Protein AF-A0A7X9GM28-F1 (afdb_monomer_lite)

Structure (mmCIF, N/CA/C/O backbone):
data_AF-A0A7X9GM28-F1
#
_entry.id   AF-A0A7X9GM28-F1
#
loop_
_atom_site.group_PDB
_atom_site.id
_atom_site.type_symbol
_atom_site.label_atom_id
_atom_site.label_alt_id
_atom_site.label_comp_id
_atom_site.label_asym_id
_atom_site.label_entity_id
_atom_site.label_seq_id
_atom_site.pdbx_PDB_ins_code
_atom_site.Cartn_x
_atom_site.Cartn_y
_atom_site.Cartn_z
_atom_site.occupancy
_atom_site.B_iso_or_equiv
_atom_site.auth_seq_id
_atom_site.auth_comp_id
_atom_site.auth_asym_id
_atom_site.auth_atom_id
_atom_site.pdbx_PDB_model_num
ATOM 1 N N . ASN A 1 1 ? 7.232 -18.816 7.059 1.00 56.81 1 ASN A N 1
ATOM 2 C CA . ASN A 1 1 ? 8.115 -17.684 6.704 1.00 56.81 1 ASN A CA 1
ATOM 3 C C . ASN A 1 1 ? 7.295 -16.403 6.615 1.00 56.81 1 ASN A C 1
ATOM 5 O O . ASN A 1 1 ? 7.042 -15.926 5.521 1.00 56.81 1 ASN A O 1
ATOM 9 N N . ASN A 1 2 ? 6.873 -15.849 7.756 1.00 74.62 2 ASN A N 1
ATOM 10 C CA . ASN A 1 2 ? 6.080 -14.614 7.799 1.00 74.62 2 ASN A CA 1
ATOM 11 C C . ASN A 1 2 ? 6.945 -13.509 8.405 1.00 74.62 2 ASN A C 1
ATOM 13 O O . ASN A 1 2 ? 6.836 -13.202 9.590 1.00 74.62 2 ASN A O 1
ATOM 17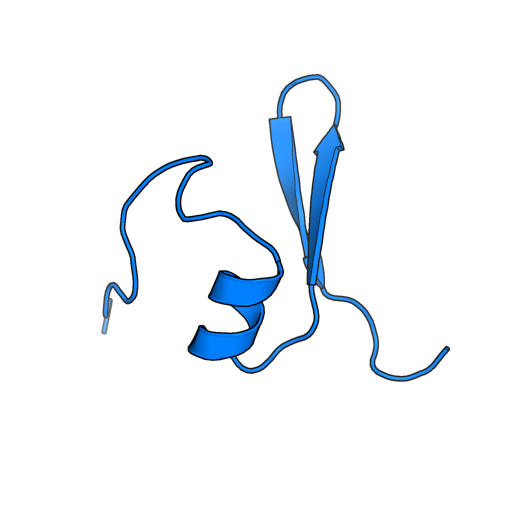 N N . ARG A 1 3 ? 7.885 -12.990 7.611 1.00 83.50 3 ARG A N 1
ATOM 18 C CA . ARG A 1 3 ? 8.744 -11.887 8.040 1.00 83.50 3 ARG A CA 1
ATOM 19 C C . ARG A 1 3 ? 7.944 -10.592 7.933 1.00 83.50 3 ARG A C 1
ATOM 21 O O . ARG A 1 3 ? 7.528 -10.219 6.843 1.00 83.50 3 ARG A O 1
ATOM 28 N N . ILE A 1 4 ? 7.711 -9.944 9.068 1.00 81.81 4 ILE A N 1
ATOM 29 C CA . ILE A 1 4 ? 7.072 -8.629 9.126 1.00 81.81 4 ILE A CA 1
ATOM 30 C C . ILE A 1 4 ? 8.156 -7.584 8.848 1.00 81.81 4 ILE A C 1
ATOM 32 O O . ILE A 1 4 ? 9.165 -7.559 9.552 1.00 81.81 4 ILE A O 1
ATOM 36 N N . PHE A 1 5 ? 7.967 -6.761 7.816 1.00 80.69 5 PHE A N 1
ATOM 37 C CA . PHE A 1 5 ? 8.894 -5.678 7.464 1.00 80.69 5 PHE A CA 1
ATOM 38 C C . PHE A 1 5 ? 8.506 -4.353 8.131 1.00 80.69 5 PHE A C 1
ATOM 40 O O . PHE A 1 5 ? 9.370 -3.669 8.667 1.00 80.69 5 PHE A O 1
ATOM 47 N N . CYS A 1 6 ? 7.205 -4.049 8.184 1.00 74.06 6 CYS A N 1
ATOM 48 C CA . CYS A 1 6 ? 6.636 -2.916 8.912 1.00 74.06 6 CYS A CA 1
ATOM 49 C C . CYS A 1 6 ? 5.253 -3.275 9.477 1.00 74.06 6 CYS A C 1
ATOM 51 O O . CYS A 1 6 ? 4.552 -4.126 8.927 1.00 74.06 6 CYS A O 1
ATOM 53 N N . TYR A 1 7 ? 4.862 -2.600 10.560 1.00 81.6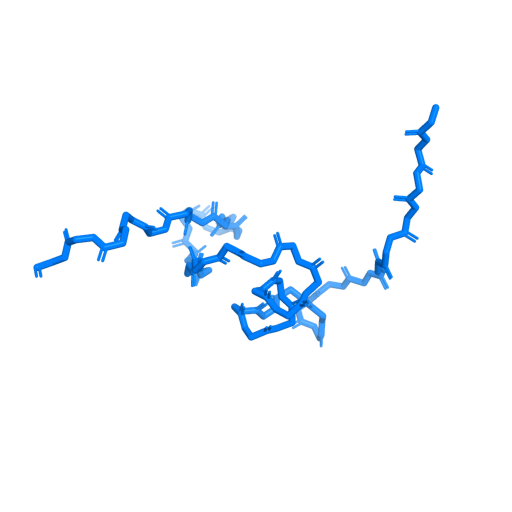9 7 TYR A N 1
ATOM 54 C CA . TYR A 1 7 ? 3.544 -2.687 11.190 1.00 81.69 7 TYR A CA 1
ATOM 55 C C . TYR A 1 7 ? 3.085 -1.275 11.568 1.00 81.69 7 TYR A C 1
ATOM 57 O O . TYR A 1 7 ? 3.826 -0.555 12.235 1.00 81.69 7 TYR A O 1
ATOM 65 N N . GLY A 1 8 ? 1.890 -0.886 11.127 1.00 82.69 8 GLY A N 1
ATOM 66 C CA . GLY A 1 8 ? 1.317 0.447 11.328 1.00 82.69 8 GLY A CA 1
ATOM 67 C C . GLY A 1 8 ? 0.236 0.757 10.289 1.00 82.69 8 GLY A C 1
ATOM 68 O O . GLY A 1 8 ? -0.046 -0.063 9.413 1.00 82.69 8 GLY A O 1
ATOM 69 N N . GLY A 1 9 ? -0.388 1.924 10.411 1.00 84.81 9 GLY A N 1
ATOM 70 C CA . GLY A 1 9 ? -1.432 2.422 9.522 1.00 84.81 9 GLY A CA 1
ATOM 71 C C . GLY A 1 9 ? -0.902 3.397 8.468 1.00 84.81 9 GLY A C 1
ATOM 72 O O . GLY A 1 9 ? 0.070 3.131 7.764 1.00 84.81 9 GLY A O 1
ATOM 73 N N . ASN A 1 10 ? -1.567 4.545 8.341 1.00 82.12 10 ASN A N 1
ATOM 74 C CA . ASN A 1 10 ? -1.278 5.567 7.326 1.00 82.12 10 ASN A CA 1
ATOM 75 C C . ASN A 1 10 ? 0.122 6.173 7.435 1.00 82.12 10 ASN A C 1
ATOM 77 O O . ASN A 1 10 ? 0.648 6.670 6.446 1.00 82.12 10 ASN A O 1
ATOM 81 N N . GLU A 1 11 ? 0.697 6.142 8.629 1.00 86.31 11 GLU A N 1
ATOM 82 C CA . GLU A 1 11 ? 2.035 6.631 8.926 1.00 86.31 11 GLU A CA 1
ATOM 83 C C . GLU A 1 11 ? 3.141 5.783 8.281 1.00 86.31 11 GLU A C 1
ATOM 85 O O . GLU A 1 11 ? 4.239 6.286 8.073 1.00 86.31 11 GLU A O 1
ATOM 90 N N . VAL A 1 12 ? 2.846 4.524 7.928 1.00 86.62 12 VAL A N 1
ATOM 91 C CA . VAL A 1 12 ? 3.780 3.616 7.235 1.00 86.62 12 VAL A CA 1
ATOM 92 C C . VAL A 1 12 ? 3.264 3.131 5.879 1.00 86.62 12 VAL A C 1
ATOM 94 O O . VAL A 1 12 ? 4.062 2.700 5.049 1.00 86.62 12 VAL A O 1
ATOM 97 N N . MET A 1 13 ? 1.952 3.184 5.627 1.00 87.06 13 MET A N 1
ATOM 98 C CA . MET A 1 13 ? 1.323 2.782 4.362 1.00 87.06 13 MET A CA 1
ATOM 99 C C . MET A 1 13 ? 1.427 3.905 3.319 1.00 87.06 13 MET A C 1
ATOM 101 O O . MET A 1 13 ? 0.420 4.392 2.800 1.00 87.06 13 MET A O 1
ATOM 105 N N . THR A 1 14 ? 2.655 4.334 3.036 1.00 92.56 14 THR A N 1
ATOM 106 C CA . THR A 1 14 ? 2.964 5.307 1.985 1.00 92.56 14 THR A CA 1
ATOM 107 C C . THR A 1 14 ? 3.572 4.603 0.769 1.00 92.56 14 THR A C 1
ATOM 109 O O . THR A 1 14 ? 4.231 3.568 0.929 1.00 92.56 14 THR A O 1
ATOM 112 N N . PRO A 1 15 ? 3.361 5.122 -0.454 1.00 94.06 15 PRO A N 1
ATOM 113 C CA . PRO A 1 15 ? 3.990 4.579 -1.653 1.00 94.06 15 PRO A CA 1
ATOM 114 C C . PRO A 1 15 ? 5.511 4.450 -1.545 1.00 94.06 15 PRO A C 1
ATOM 116 O O . PRO A 1 15 ? 6.071 3.435 -1.953 1.00 94.06 15 PRO A O 1
ATOM 119 N N . GLU A 1 16 ? 6.167 5.449 -0.954 1.00 93.56 16 GLU A N 1
ATOM 120 C CA . GLU A 1 16 ? 7.620 5.520 -0.809 1.00 93.56 16 GLU A CA 1
ATOM 121 C C . GLU A 1 16 ? 8.133 4.379 0.070 1.00 93.56 16 GLU A C 1
ATOM 123 O O . GLU A 1 16 ? 8.997 3.617 -0.352 1.00 93.56 16 GLU A O 1
ATOM 128 N N . ASN A 1 17 ? 7.536 4.198 1.251 1.00 92.44 17 ASN A N 1
ATOM 129 C CA . ASN A 1 17 ? 7.958 3.169 2.198 1.00 92.44 17 ASN A CA 1
ATOM 130 C C . ASN A 1 17 ? 7.720 1.752 1.644 1.00 92.44 17 ASN A C 1
ATOM 132 O O . ASN A 1 17 ? 8.544 0.853 1.808 1.00 92.44 17 ASN A O 1
ATOM 136 N N . ILE A 1 18 ? 6.602 1.542 0.943 1.00 92.00 18 ILE A N 1
ATOM 137 C CA . ILE A 1 18 ? 6.298 0.253 0.306 1.00 92.00 18 ILE A CA 1
ATOM 138 C C . ILE A 1 18 ? 7.290 -0.030 -0.833 1.00 92.00 18 ILE A C 1
ATOM 140 O O . ILE A 1 18 ? 7.803 -1.147 -0.927 1.00 92.00 18 ILE A O 1
ATOM 144 N N . ASN A 1 19 ? 7.604 0.962 -1.667 1.00 92.62 19 ASN A N 1
ATOM 145 C CA . ASN A 1 19 ? 8.587 0.806 -2.734 1.00 92.62 19 ASN A CA 1
ATOM 146 C C . ASN A 1 19 ? 9.999 0.533 -2.189 1.00 92.62 19 ASN A C 1
ATOM 148 O O . ASN A 1 19 ? 10.674 -0.359 -2.689 1.00 92.62 19 ASN A O 1
ATOM 152 N N . GLU A 1 20 ? 10.439 1.236 -1.144 1.00 91.88 20 GLU A N 1
ATOM 153 C CA . GLU A 1 20 ? 11.765 1.028 -0.542 1.00 91.88 20 GLU A CA 1
ATOM 154 C C . GLU A 1 20 ? 11.944 -0.382 0.044 1.00 91.88 20 GLU A C 1
ATOM 156 O O . GLU A 1 20 ? 13.019 -0.971 -0.074 1.00 91.88 20 GLU A O 1
ATOM 161 N N . ILE A 1 21 ? 10.897 -0.951 0.650 1.00 90.25 21 ILE A N 1
ATOM 162 C CA . ILE A 1 21 ? 10.956 -2.274 1.291 1.00 90.25 21 ILE A CA 1
ATOM 163 C C . ILE A 1 21 ? 10.811 -3.413 0.277 1.00 90.25 21 ILE A C 1
ATOM 165 O O . ILE A 1 21 ? 11.500 -4.430 0.390 1.00 90.25 21 ILE A O 1
ATOM 169 N N . TYR A 1 22 ? 9.885 -3.276 -0.675 1.00 87.50 22 TYR A N 1
ATOM 170 C CA . TYR A 1 22 ? 9.506 -4.365 -1.582 1.00 87.50 22 TYR A CA 1
ATOM 171 C C . TYR A 1 22 ? 10.093 -4.223 -2.991 1.00 87.50 22 TYR A C 1
ATOM 173 O O . TYR A 1 22 ? 10.062 -5.192 -3.746 1.00 87.50 22 TYR A O 1
ATOM 181 N N . GLY A 1 23 ? 10.649 -3.060 -3.339 1.00 90.38 23 GLY A N 1
ATOM 182 C CA . GLY A 1 23 ? 11.273 -2.789 -4.636 1.00 90.38 23 GLY A CA 1
ATOM 183 C C . GLY A 1 23 ? 10.284 -2.716 -5.798 1.00 90.38 23 GLY A C 1
ATOM 184 O O . GLY A 1 23 ? 10.661 -3.020 -6.926 1.00 90.38 23 GLY A O 1
ATOM 185 N N . ILE A 1 24 ? 9.018 -2.387 -5.524 1.00 89.31 24 ILE A N 1
ATOM 186 C CA . ILE A 1 24 ? 7.953 -2.326 -6.529 1.00 89.31 24 ILE A CA 1
ATOM 187 C C . ILE A 1 24 ? 7.314 -0.933 -6.482 1.00 89.31 24 ILE A C 1
ATOM 189 O O . ILE A 1 24 ? 6.846 -0.532 -5.410 1.00 89.31 24 ILE A O 1
ATOM 193 N N . PRO A 1 25 ? 7.211 -0.222 -7.620 1.00 92.81 25 PRO A N 1
ATOM 194 C CA . PRO A 1 25 ? 6.458 1.019 -7.703 1.00 92.81 25 PRO A CA 1
ATOM 195 C C . PRO A 1 25 ? 4.980 0.775 -7.396 1.00 92.81 25 PRO A C 1
ATOM 197 O O . PRO A 1 25 ? 4.319 -0.067 -8.009 1.00 92.81 25 PRO A O 1
ATOM 200 N N . VAL A 1 26 ? 4.435 1.531 -6.449 1.00 94.00 26 VAL A N 1
ATOM 201 C CA . VAL A 1 26 ? 3.022 1.439 -6.074 1.00 94.00 26 VAL A CA 1
ATOM 202 C C . VAL A 1 26 ? 2.401 2.824 -5.965 1.00 94.00 26 VAL A C 1
ATOM 204 O O . VAL A 1 26 ? 3.084 3.830 -5.804 1.00 94.00 26 VAL A O 1
ATOM 207 N N . THR A 1 27 ? 1.075 2.866 -5.984 1.00 94.38 27 THR A N 1
ATOM 208 C CA . THR A 1 27 ? 0.284 3.988 -5.481 1.00 94.38 27 THR A CA 1
ATOM 209 C C . THR A 1 27 ? -0.667 3.500 -4.389 1.00 94.38 27 THR A C 1
ATOM 211 O O . THR A 1 27 ? -0.995 2.313 -4.323 1.00 94.38 27 THR A O 1
ATOM 214 N N . VAL A 1 28 ? -1.114 4.406 -3.521 1.00 93.25 28 VAL A N 1
ATOM 215 C CA . VAL A 1 28 ? -2.112 4.124 -2.483 1.00 93.25 28 VAL A CA 1
ATOM 216 C C . VAL A 1 28 ? -3.320 5.016 -2.734 1.00 93.25 28 VAL A C 1
ATOM 218 O O . VAL A 1 28 ? -3.199 6.238 -2.741 1.00 93.25 28 VAL A O 1
ATOM 221 N N . GLN A 1 29 ? -4.484 4.406 -2.944 1.00 93.31 29 GLN A N 1
ATOM 222 C CA . GLN A 1 29 ? -5.733 5.108 -3.248 1.00 93.31 29 GLN A CA 1
ATOM 223 C C . GLN A 1 29 ? -6.831 4.732 -2.256 1.00 93.31 29 GLN A C 1
ATOM 225 O O . GLN A 1 29 ? -6.781 3.676 -1.627 1.00 93.31 29 GLN A O 1
ATOM 230 N N . GLU A 1 30 ? -7.844 5.587 -2.133 1.00 94.12 30 GLU A N 1
ATOM 231 C CA . GLU A 1 30 ? -9.039 5.310 -1.341 1.00 94.12 30 GLU A CA 1
ATOM 232 C C . GLU A 1 30 ? -10.212 4.954 -2.259 1.00 94.12 30 GLU A C 1
ATOM 234 O O . GLU A 1 30 ? -10.628 5.742 -3.107 1.00 94.12 30 GLU A O 1
ATOM 239 N N . VAL A 1 31 ? -10.762 3.754 -2.081 1.00 94.88 31 VAL A N 1
ATOM 240 C CA . VAL A 1 31 ? -11.906 3.241 -2.835 1.00 94.88 31 VAL A CA 1
ATOM 241 C C . VAL A 1 31 ? -13.017 2.920 -1.846 1.00 94.88 31 VAL A C 1
ATOM 243 O O . VAL A 1 31 ? -12.912 1.979 -1.064 1.00 94.88 31 VAL A O 1
ATOM 246 N N . LYS A 1 32 ? -14.101 3.705 -1.877 1.00 95.38 32 LYS A N 1
ATOM 247 C CA . LYS A 1 32 ? -15.269 3.541 -0.985 1.00 95.38 32 LYS A CA 1
ATOM 248 C C . LYS A 1 32 ? -14.898 3.513 0.511 1.00 95.38 32 LYS A C 1
ATOM 250 O O . LYS A 1 32 ? -15.439 2.705 1.262 1.00 95.38 32 LYS A O 1
ATOM 255 N N . GLY A 1 33 ? -13.967 4.366 0.939 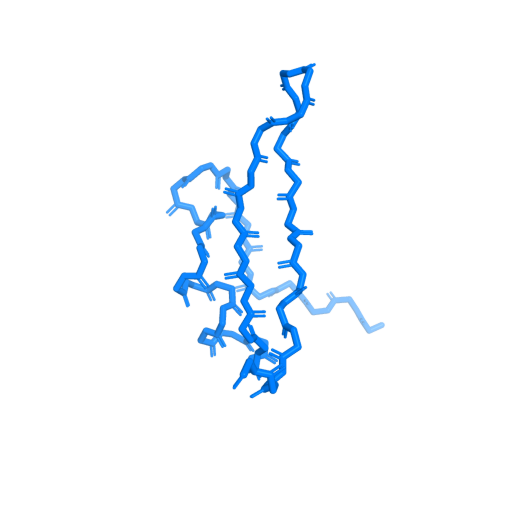1.00 92.44 33 GLY A N 1
ATOM 256 C CA . GLY A 1 33 ? -13.506 4.412 2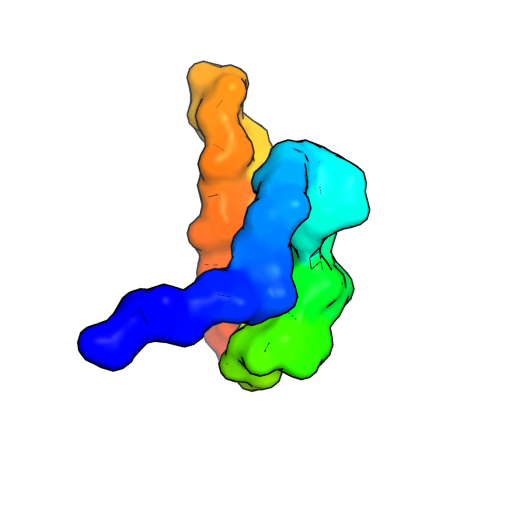.333 1.00 92.44 33 GLY A CA 1
ATOM 257 C C . GLY A 1 33 ? -12.437 3.376 2.692 1.00 92.44 33 GLY A C 1
ATOM 258 O O . GLY A 1 33 ? -12.006 3.317 3.840 1.00 92.44 33 GLY A O 1
ATOM 259 N N . VAL A 1 34 ? -12.005 2.543 1.739 1.00 91.62 34 VAL A N 1
ATOM 260 C CA . VAL A 1 34 ? -10.976 1.518 1.948 1.00 91.62 34 VAL A CA 1
ATOM 261 C C . VAL A 1 34 ? -9.697 1.928 1.235 1.00 91.62 34 VAL A C 1
ATOM 263 O O . VAL A 1 34 ? -9.716 2.223 0.040 1.00 91.62 34 VAL A O 1
ATOM 266 N N . LYS A 1 35 ? -8.569 1.911 1.949 1.00 89.62 35 LYS A N 1
ATOM 267 C CA . LYS A 1 35 ? -7.256 2.121 1.335 1.00 89.62 35 LYS A CA 1
ATOM 268 C C . LYS A 1 35 ? -6.792 0.877 0.591 1.00 89.62 35 LYS A C 1
ATOM 270 O O . LYS A 1 35 ? -6.806 -0.224 1.136 1.00 89.62 35 LYS A O 1
ATOM 275 N N . VAL A 1 36 ? -6.353 1.075 -0.645 1.00 93.38 36 VAL A N 1
ATOM 276 C CA . VAL A 1 36 ? -5.905 0.026 -1.559 1.00 93.38 36 VAL A CA 1
ATOM 277 C C . VAL A 1 36 ? -4.520 0.388 -2.080 1.00 93.38 36 VAL A C 1
ATOM 279 O O . VAL A 1 36 ? -4.306 1.496 -2.569 1.00 93.38 36 VAL A O 1
ATOM 282 N N . VAL A 1 37 ? -3.588 -0.561 -1.985 1.00 92.94 37 VAL A N 1
ATOM 283 C CA . VAL A 1 37 ? -2.258 -0.471 -2.602 1.00 92.94 37 VAL A CA 1
ATOM 284 C C . VAL A 1 37 ? -2.347 -1.056 -4.006 1.00 92.94 37 VAL A C 1
ATOM 286 O O . VAL A 1 37 ? -2.822 -2.178 -4.178 1.00 92.94 37 VAL A O 1
ATOM 289 N N . ILE A 1 38 ? -1.903 -0.301 -5.005 1.00 94.25 38 ILE A N 1
ATOM 290 C CA . ILE A 1 38 ? -1.999 -0.670 -6.418 1.00 94.25 38 ILE A CA 1
ATOM 291 C C . ILE A 1 38 ? -0.585 -0.659 -7.009 1.00 94.25 38 ILE A C 1
ATOM 293 O O . ILE A 1 38 ? 0.027 0.410 -7.059 1.00 94.25 38 ILE A O 1
ATOM 297 N N . PRO A 1 39 ? -0.053 -1.812 -7.451 1.00 93.38 39 PRO A N 1
ATOM 298 C CA . PRO A 1 39 ? 1.200 -1.865 -8.198 1.00 93.38 39 PRO A CA 1
ATOM 299 C C . PRO A 1 39 ? 1.088 -1.114 -9.523 1.00 93.38 39 PRO A C 1
ATOM 301 O O . PRO A 1 39 ? 0.085 -1.244 -10.229 1.00 93.38 39 PRO A O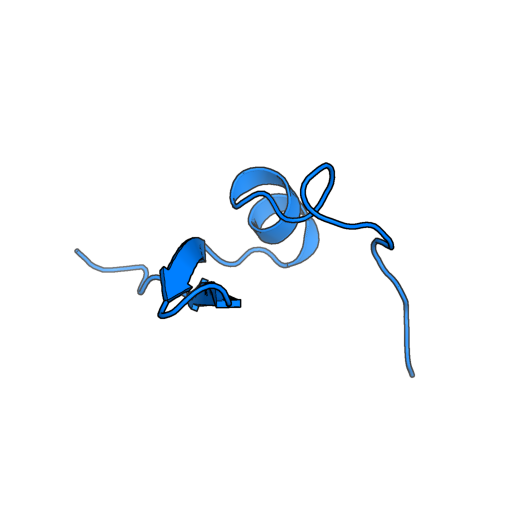 1
ATOM 304 N N . LEU A 1 40 ? 2.120 -0.348 -9.865 1.00 92.31 40 LEU A N 1
ATOM 305 C CA . LEU A 1 40 ? 2.224 0.337 -11.147 1.00 92.31 40 LEU A CA 1
ATOM 306 C C . LEU A 1 40 ? 3.121 -0.487 -12.085 1.00 92.31 40 LEU A C 1
ATOM 308 O O . LEU A 1 40 ? 4.160 -0.975 -11.644 1.00 92.31 40 LEU A O 1
ATOM 312 N N . PRO A 1 41 ? 2.740 -0.681 -13.359 1.00 82.44 41 PRO A N 1
ATOM 313 C CA . PRO A 1 41 ? 3.630 -1.294 -14.337 1.00 82.44 41 PRO A CA 1
ATOM 314 C C . PRO A 1 41 ? 4.806 -0.355 -14.642 1.00 82.44 41 PRO A C 1
ATOM 316 O O . PRO A 1 41 ? 4.609 0.850 -14.776 1.00 82.44 41 PRO A O 1
ATOM 319 N N . ASP A 1 42 ? 6.003 -0.918 -14.825 1.00 70.81 42 ASP A N 1
ATOM 320 C CA . ASP A 1 42 ? 7.235 -0.162 -15.122 1.00 70.81 42 ASP A CA 1
ATOM 321 C C . ASP A 1 42 ? 7.201 0.604 -16.462 1.00 70.81 42 ASP A C 1
ATOM 323 O O . ASP A 1 42 ? 8.072 1.430 -16.725 1.00 70.81 42 ASP A O 1
ATOM 327 N N . ASN A 1 43 ? 6.193 0.360 -17.308 1.00 60.31 43 ASN A N 1
ATOM 328 C CA . ASN A 1 43 ? 6.079 0.949 -18.640 1.00 60.31 43 ASN A CA 1
ATOM 329 C C . ASN A 1 43 ? 4.830 1.841 -18.746 1.00 60.31 43 ASN A C 1
ATOM 331 O O . ASN A 1 43 ? 3.722 1.334 -18.953 1.00 60.31 43 ASN A O 1
ATOM 335 N N . GLN A 1 44 ? 5.026 3.158 -18.637 1.00 50.72 44 GLN A N 1
ATOM 336 C CA . GLN A 1 44 ? 4.142 4.184 -19.208 1.00 50.72 44 GLN A CA 1
ATOM 337 C C . GLN A 1 44 ? 4.749 4.709 -20.508 1.00 50.72 44 GLN A C 1
ATOM 339 O O . GLN A 1 44 ? 5.982 4.923 -20.526 1.00 50.72 44 GLN A O 1
#

Sequence (44 aa):
NNRIFCYGGNEVMTPENINEIYGIPVTVQEVKGVKVVIPLPDNQ

Foldseek 3Di:
DDDDPDDDDPVQPQQVNCCVVPVFRWHWDADPNDIDIGTDDPPD

Secondary structure (DSSP, 8-state):
----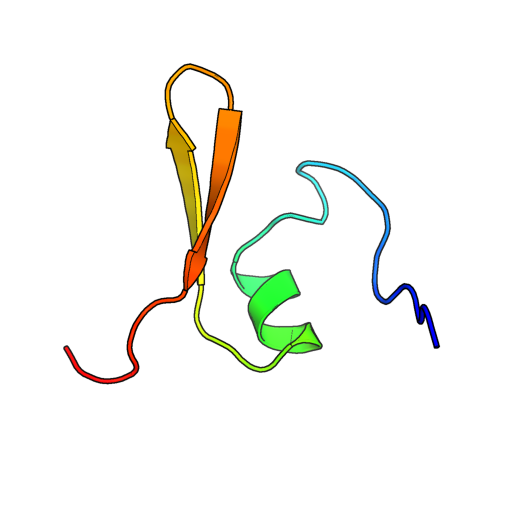----STTT--HHHHHHHH---EEEEEETTEEEEEEPPS--

pLDDT: mean 86.49, std 10.23, range [50.72, 95.38]

Radius of gyration: 11.5 Å; chains: 1; bounding box: 27×24×30 Å